Protein AF-A0A4Q4CL15-F1 (afdb_monomer)

Nearest PDB structures (foldseek):
  1h1z-assembly1_B  TM=6.206E-01  e=4.541E-02  Oryza sativa
  1g4e-assembly1_A  TM=6.260E-01  e=4.849E-02  Bacillus subtilis
  4nu7-assembly1_C  TM=6.315E-01  e=6.308E-02  Toxoplasma gondii
  3ovr-assembly1_B  TM=6.169E-01  e=1.807E-01  Homo sapiens
  1g4p-assembly1_A  TM=6.363E-01  e=2.201E-01  Bacillus subtilis

Radius of gyration: 14.12 Å; Cα contacts (8 Å, |Δi|>4): 115; chains: 1; bounding box: 41×23×32 Å

Foldseek 3Di:
DAPQQVVCPHLVNLLVVCVVVVPDADEHHHPDALVRQVSNVVSPHPGYDDDCQLPNPVCVVVVVVVSNVVRVCSNVVNDDD

pLDDT: mean 95.02, std 8.22, range [45.41, 98.56]

Sequence (81 aa):
KIFPASSAGGPAHVKAVRAVFPEVAFCPTGGVDAANAPAYLAAGAAFVGIGGKLVDEARIAAGDKSAILRAAREALGIEQA

Structure (mmCIF, N/CA/C/O backbone):
data_AF-A0A4Q4CL15-F1
#
_entry.id   AF-A0A4Q4CL15-F1
#
loop_
_atom_site.group_PDB
_atom_site.id
_atom_site.type_symbol
_atom_site.label_atom_id
_atom_site.label_alt_id
_atom_site.label_comp_id
_atom_site.label_asym_id
_atom_site.label_entity_id
_atom_site.label_seq_id
_atom_site.pdbx_PDB_ins_code
_atom_site.Cartn_x
_atom_site.Cartn_y
_atom_site.Cartn_z
_atom_site.occupancy
_atom_site.B_iso_or_equiv
_atom_site.auth_seq_id
_atom_site.auth_comp_id
_atom_site.auth_asym_id
_atom_site.auth_atom_id
_atom_site.pdbx_PDB_model_num
ATOM 1 N N . LYS A 1 1 ? 10.186 -2.341 1.524 1.00 96.25 1 LYS A N 1
ATOM 2 C CA . LYS A 1 1 ? 9.198 -1.263 1.808 1.00 96.25 1 LYS A CA 1
ATOM 3 C C . LYS A 1 1 ? 9.621 -0.009 1.053 1.00 96.25 1 LYS A C 1
ATOM 5 O O . LYS A 1 1 ? 10.800 0.303 1.102 1.00 96.25 1 LYS A O 1
ATOM 10 N N . ILE A 1 2 ? 8.702 0.669 0.364 1.00 97.81 2 ILE A N 1
ATOM 11 C CA . ILE A 1 2 ? 8.946 1.959 -0.309 1.00 97.81 2 ILE A CA 1
ATOM 12 C C . ILE A 1 2 ? 8.102 3.006 0.418 1.00 97.81 2 ILE A C 1
ATOM 14 O O . ILE A 1 2 ? 6.880 2.865 0.478 1.00 97.81 2 ILE A O 1
ATOM 18 N N . PHE A 1 3 ? 8.746 4.007 1.019 1.00 97.94 3 PHE A N 1
ATOM 19 C CA . PHE A 1 3 ? 8.079 5.035 1.817 1.00 97.94 3 PHE A CA 1
ATOM 20 C C . PHE A 1 3 ? 8.814 6.383 1.714 1.00 97.94 3 PHE A C 1
ATOM 22 O O . PHE A 1 3 ? 10.034 6.385 1.880 1.00 97.94 3 PHE A O 1
ATOM 29 N N . PRO A 1 4 ? 8.101 7.509 1.506 1.00 97.00 4 PRO A N 1
ATOM 30 C CA . PRO A 1 4 ? 6.674 7.624 1.187 1.00 97.00 4 PRO A CA 1
ATOM 31 C C . PRO A 1 4 ? 6.438 7.331 -0.302 1.00 97.00 4 PRO A C 1
ATOM 33 O O . PRO A 1 4 ? 7.012 7.985 -1.166 1.00 97.00 4 PRO A O 1
ATOM 36 N N . ALA A 1 5 ? 5.595 6.350 -0.619 1.00 98.00 5 ALA A N 1
ATOM 37 C CA . ALA A 1 5 ? 5.421 5.851 -1.983 1.00 98.00 5 ALA A CA 1
ATOM 38 C C . ALA A 1 5 ? 4.966 6.932 -2.974 1.00 98.00 5 ALA A C 1
ATOM 40 O O . ALA A 1 5 ? 5.528 7.034 -4.061 1.00 98.00 5 ALA A O 1
ATOM 41 N N . SER A 1 6 ? 3.995 7.760 -2.584 1.00 96.25 6 SER A N 1
ATOM 42 C CA . SER A 1 6 ? 3.470 8.840 -3.431 1.00 96.25 6 SER A CA 1
ATOM 43 C C . SER A 1 6 ? 4.539 9.870 -3.817 1.00 96.25 6 SER A C 1
ATOM 45 O O . SER A 1 6 ? 4.705 10.155 -5.000 1.00 96.25 6 SER A O 1
ATOM 47 N N . SER A 1 7 ? 5.309 10.382 -2.851 1.00 97.31 7 SER A N 1
ATOM 48 C CA . SER A 1 7 ? 6.349 11.389 -3.108 1.00 97.31 7 SER A CA 1
ATOM 49 C C . SER A 1 7 ? 7.634 10.803 -3.697 1.00 97.31 7 SER A C 1
ATOM 51 O O . SER A 1 7 ? 8.398 11.530 -4.319 1.00 97.31 7 SER A O 1
ATOM 53 N N . ALA A 1 8 ? 7.865 9.495 -3.551 1.00 97.12 8 ALA A N 1
ATOM 54 C CA . ALA A 1 8 ? 8.975 8.786 -4.188 1.00 97.12 8 ALA A CA 1
ATOM 55 C C . ALA A 1 8 ? 8.744 8.494 -5.687 1.00 97.12 8 ALA A C 1
ATOM 57 O O . ALA A 1 8 ? 9.566 7.830 -6.310 1.00 97.12 8 ALA A O 1
ATOM 58 N N . GLY A 1 9 ? 7.638 8.964 -6.277 1.00 97.88 9 GLY A N 1
ATOM 59 C CA . GLY A 1 9 ? 7.312 8.764 -7.696 1.00 97.88 9 GLY A CA 1
ATOM 60 C C . GLY A 1 9 ? 6.227 7.715 -7.962 1.00 97.88 9 GLY A C 1
ATOM 61 O O . GLY A 1 9 ? 5.992 7.345 -9.114 1.00 97.88 9 GLY A O 1
ATOM 62 N N . GLY A 1 10 ? 5.548 7.231 -6.919 1.00 98.44 10 GLY A N 1
ATOM 63 C CA . GLY A 1 10 ? 4.335 6.426 -7.036 1.00 98.44 10 GLY A CA 1
ATOM 64 C C . GLY A 1 10 ? 4.531 5.086 -7.762 1.00 98.44 10 GLY A C 1
ATOM 65 O O . GLY A 1 10 ? 5.607 4.484 -7.693 1.00 98.44 10 GLY A O 1
ATOM 66 N N . PRO A 1 11 ? 3.499 4.588 -8.471 1.00 98.56 11 PRO A N 1
ATOM 67 C CA . PRO A 1 11 ? 3.566 3.317 -9.194 1.00 98.56 11 PRO A CA 1
ATOM 68 C C . PRO A 1 11 ? 4.708 3.240 -10.219 1.00 98.56 11 PRO A C 1
ATOM 70 O O . PRO A 1 11 ? 5.317 2.184 -10.382 1.00 98.56 11 PRO A O 1
ATOM 73 N N . ALA A 1 12 ? 5.052 4.353 -10.877 1.00 98.56 12 ALA A N 1
ATOM 74 C CA . ALA A 1 12 ? 6.155 4.384 -11.839 1.00 98.56 12 ALA A CA 1
ATOM 75 C C . ALA A 1 12 ? 7.500 4.046 -11.175 1.00 98.56 12 ALA A C 1
ATOM 77 O O . ALA A 1 12 ? 8.277 3.257 -11.716 1.00 98.56 12 ALA A O 1
ATOM 78 N N . HIS A 1 13 ? 7.740 4.570 -9.970 1.00 98.44 13 HIS A N 1
ATOM 79 C CA . HIS A 1 13 ? 8.932 4.241 -9.195 1.00 98.44 13 HIS A CA 1
ATOM 80 C C . HIS A 1 13 ? 8.952 2.768 -8.764 1.00 98.44 13 HIS A C 1
ATOM 82 O O . HIS A 1 13 ? 9.976 2.104 -8.903 1.00 98.44 13 HIS A O 1
ATOM 88 N N . VAL A 1 14 ? 7.812 2.219 -8.325 1.00 98.44 14 VAL A N 1
ATOM 89 C CA . VAL A 1 14 ? 7.698 0.787 -7.981 1.00 98.44 14 VAL A CA 1
ATOM 90 C C . VAL A 1 14 ? 8.074 -0.098 -9.168 1.00 98.44 14 VAL A C 1
ATOM 92 O O . VAL A 1 14 ? 8.883 -1.012 -9.017 1.00 98.44 14 VAL A O 1
ATOM 95 N N . LYS A 1 15 ? 7.547 0.209 -10.358 1.00 98.56 15 LYS A N 1
ATOM 96 C CA . LYS A 1 15 ? 7.864 -0.525 -11.588 1.00 98.56 15 LYS A CA 1
ATOM 97 C C . LYS A 1 15 ? 9.359 -0.465 -11.916 1.00 98.56 15 LYS A C 1
ATOM 99 O O . LYS A 1 15 ? 9.939 -1.484 -12.285 1.00 98.56 15 LYS A O 1
ATOM 104 N N . ALA A 1 16 ? 9.979 0.708 -11.765 1.00 98.50 16 ALA A N 1
ATOM 105 C CA . ALA A 1 16 ? 11.403 0.899 -12.022 1.00 98.50 16 ALA A CA 1
ATOM 106 C C . ALA A 1 16 ? 12.280 0.091 -11.052 1.00 98.50 16 ALA A C 1
ATOM 108 O O . ALA A 1 16 ? 13.175 -0.628 -11.487 1.00 98.50 16 ALA A O 1
ATOM 109 N N . VAL A 1 17 ? 11.996 0.143 -9.747 1.00 97.88 17 VAL A N 1
ATOM 110 C CA . VAL A 1 17 ? 12.781 -0.591 -8.740 1.00 97.88 17 VAL A CA 1
AT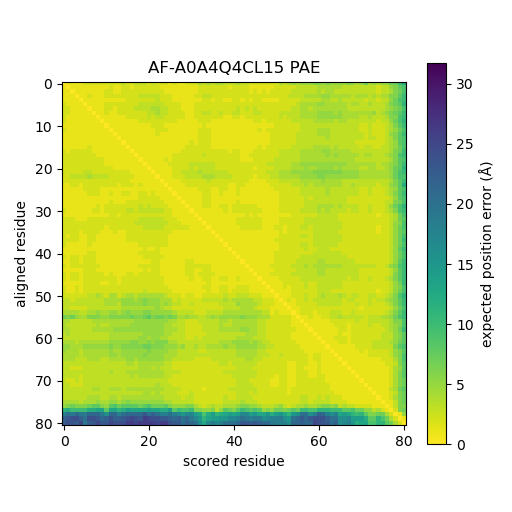OM 111 C C . VAL A 1 17 ? 12.588 -2.105 -8.882 1.00 97.88 17 VAL A C 1
ATOM 113 O O . VAL A 1 17 ? 13.560 -2.852 -8.789 1.00 97.88 17 VAL A O 1
ATOM 116 N N . ARG A 1 18 ? 11.371 -2.571 -9.194 1.00 97.62 18 ARG A N 1
ATOM 117 C CA . ARG A 1 18 ? 11.108 -3.990 -9.485 1.00 97.62 18 ARG A CA 1
ATOM 118 C C . ARG A 1 18 ? 11.917 -4.504 -10.677 1.00 97.62 18 ARG A C 1
ATOM 120 O O . ARG A 1 18 ? 12.334 -5.654 -10.659 1.00 97.62 18 ARG A O 1
ATOM 127 N N . ALA A 1 19 ? 12.147 -3.680 -11.701 1.00 97.75 19 ALA A N 1
AT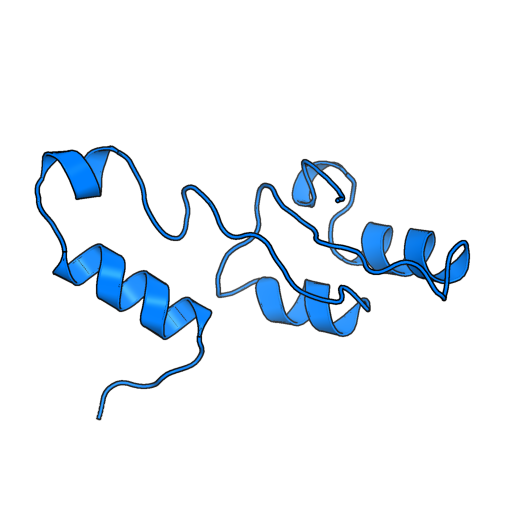OM 128 C CA . ALA A 1 19 ? 12.966 -4.081 -12.845 1.00 97.75 19 ALA A CA 1
ATOM 129 C C . ALA A 1 19 ? 14.434 -4.344 -12.456 1.00 97.75 19 ALA A C 1
ATOM 131 O O . ALA A 1 19 ? 15.076 -5.194 -13.064 1.00 97.75 19 ALA A O 1
ATOM 132 N N . VAL A 1 20 ? 14.949 -3.647 -11.436 1.00 98.19 20 VAL A N 1
ATOM 133 C CA . VAL A 1 20 ? 16.311 -3.842 -10.905 1.00 98.19 20 VAL A CA 1
ATOM 134 C C . VAL A 1 20 ? 16.374 -5.023 -9.930 1.00 98.19 20 VAL A C 1
ATOM 136 O O . VAL A 1 20 ? 17.362 -5.752 -9.910 1.00 98.19 20 VAL A O 1
ATOM 139 N N . PHE A 1 21 ? 15.316 -5.238 -9.143 1.00 97.88 21 PHE A N 1
ATOM 140 C CA . PHE A 1 21 ? 15.245 -6.278 -8.112 1.00 97.88 21 PHE A CA 1
ATOM 141 C C . PHE A 1 21 ? 14.009 -7.178 -8.310 1.00 97.88 21 PHE A C 1
ATOM 143 O O . PHE A 1 21 ? 13.053 -7.084 -7.534 1.00 97.88 21 PHE A O 1
ATOM 150 N N . PRO A 1 22 ? 13.992 -8.050 -9.335 1.00 96.81 22 PRO A N 1
ATOM 151 C CA . PRO A 1 22 ? 12.788 -8.785 -9.738 1.00 96.81 22 PRO A CA 1
ATOM 152 C C . PRO A 1 22 ? 12.279 -9.788 -8.694 1.00 96.81 22 PRO A C 1
ATOM 154 O O . PRO A 1 22 ? 11.089 -10.097 -8.683 1.00 96.81 22 PRO A O 1
ATOM 157 N N . GLU A 1 23 ? 13.155 -10.271 -7.812 1.00 97.75 23 GLU A N 1
ATOM 158 C CA . GLU A 1 23 ? 12.821 -11.251 -6.769 1.00 97.75 23 GLU A CA 1
ATOM 159 C C . GLU A 1 23 ? 12.411 -10.605 -5.435 1.00 97.75 23 GLU A C 1
ATOM 161 O O . GLU A 1 23 ? 11.942 -11.285 -4.523 1.00 97.75 23 GLU A O 1
ATOM 166 N N . VAL A 1 24 ? 12.572 -9.284 -5.293 1.00 98.00 24 VAL A N 1
ATOM 167 C CA . VAL A 1 24 ? 12.269 -8.586 -4.040 1.00 98.00 24 VAL A CA 1
ATOM 168 C C . VAL A 1 24 ? 10.793 -8.201 -3.996 1.00 98.00 24 VAL A C 1
ATOM 170 O O . VAL A 1 24 ? 10.284 -7.475 -4.848 1.00 98.00 24 VAL A O 1
ATOM 173 N N . ALA A 1 25 ? 10.098 -8.633 -2.943 1.00 98.25 25 ALA A N 1
ATOM 174 C CA . ALA A 1 25 ? 8.733 -8.204 -2.676 1.00 98.25 25 ALA A CA 1
ATOM 175 C C . ALA A 1 25 ? 8.702 -6.752 -2.168 1.00 98.25 25 ALA A C 1
ATOM 177 O O . ALA A 1 25 ? 9.259 -6.415 -1.117 1.00 98.25 25 ALA A O 1
ATOM 178 N N . PHE A 1 26 ? 7.994 -5.882 -2.890 1.00 98.38 26 PHE A N 1
ATOM 179 C CA . PHE A 1 26 ? 7.821 -4.485 -2.501 1.00 98.38 26 PHE A CA 1
ATOM 180 C C . PHE A 1 26 ? 6.447 -4.226 -1.887 1.00 98.38 26 PHE A C 1
ATOM 182 O O . PHE A 1 26 ? 5.422 -4.654 -2.411 1.00 98.38 26 PHE A O 1
ATOM 189 N N . CYS A 1 27 ? 6.461 -3.453 -0.798 1.00 98.44 27 CYS A N 1
ATOM 190 C CA . CYS A 1 27 ? 5.287 -2.884 -0.144 1.00 98.44 27 CYS A CA 1
ATOM 191 C C . CYS A 1 27 ? 5.386 -1.351 -0.176 1.00 98.44 27 CYS A C 1
ATOM 193 O O . CYS A 1 27 ? 6.167 -0.779 0.603 1.00 98.44 27 CYS A O 1
ATOM 195 N N . PRO A 1 28 ? 4.687 -0.682 -1.109 1.00 98.56 28 PRO A N 1
ATOM 196 C CA . PRO A 1 28 ? 4.538 0.766 -1.134 1.00 98.56 28 PRO A CA 1
ATOM 197 C C . PRO A 1 28 ? 3.632 1.220 0.012 1.00 98.56 28 PRO A C 1
ATOM 199 O O . PRO A 1 28 ? 2.588 0.627 0.281 1.00 98.56 28 PRO A O 1
ATOM 202 N N . THR A 1 29 ? 4.037 2.269 0.720 1.00 98.56 29 THR A N 1
ATOM 203 C CA . THR A 1 29 ? 3.288 2.854 1.838 1.00 98.56 29 THR A CA 1
ATOM 204 C C . THR A 1 29 ? 3.493 4.366 1.846 1.00 98.56 29 THR A C 1
ATOM 206 O O . THR A 1 29 ? 4.583 4.839 1.540 1.00 98.56 29 THR A O 1
ATOM 209 N N . GLY A 1 30 ? 2.477 5.133 2.242 1.00 97.69 30 GLY A N 1
ATOM 210 C CA . GLY A 1 30 ? 2.534 6.600 2.298 1.00 97.69 30 GLY A CA 1
ATOM 211 C C . GLY A 1 30 ? 1.921 7.251 1.058 1.00 97.69 30 GLY A C 1
ATOM 212 O O . GLY A 1 30 ? 2.520 7.272 -0.018 1.00 97.69 30 GLY A O 1
ATOM 213 N N . GLY A 1 31 ? 0.708 7.786 1.224 1.00 96.75 31 GLY A N 1
ATOM 214 C CA . GLY A 1 31 ? -0.121 8.299 0.126 1.00 96.75 31 GLY A CA 1
ATOM 215 C C . GLY A 1 31 ? -0.807 7.210 -0.707 1.00 96.75 31 GLY A C 1
ATOM 216 O O . GLY A 1 31 ? -1.176 7.468 -1.847 1.00 96.75 31 GLY A O 1
ATOM 217 N N . VAL A 1 32 ? -0.960 6.000 -0.157 1.00 97.44 32 VAL A N 1
ATOM 218 C CA . VAL A 1 32 ? -1.745 4.914 -0.765 1.00 97.44 32 VAL A CA 1
ATOM 219 C C . VAL A 1 32 ? -3.150 4.893 -0.156 1.00 97.44 32 VAL A C 1
ATOM 221 O O . VAL A 1 32 ? -3.285 5.063 1.059 1.00 97.44 32 VAL A O 1
ATOM 224 N N . ASP A 1 33 ? -4.170 4.681 -0.984 1.00 96.31 33 ASP A N 1
ATOM 225 C CA . ASP A 1 33 ? -5.579 4.513 -0.612 1.00 96.31 33 ASP A CA 1
ATOM 226 C C . ASP A 1 33 ? -6.273 3.472 -1.510 1.00 96.31 33 ASP A C 1
ATOM 228 O O . ASP A 1 33 ? -5.650 2.895 -2.401 1.00 96.31 33 ASP A O 1
ATOM 232 N N . ALA A 1 34 ? -7.559 3.207 -1.260 1.00 94.88 34 ALA A N 1
ATOM 233 C CA . ALA A 1 34 ? -8.335 2.227 -2.020 1.00 94.88 34 ALA A CA 1
ATOM 234 C C . ALA A 1 34 ? -8.396 2.545 -3.525 1.00 94.88 34 ALA A C 1
ATOM 236 O O . ALA A 1 34 ? -8.341 1.636 -4.350 1.00 94.88 34 ALA A O 1
ATOM 237 N N . ALA A 1 35 ? -8.454 3.829 -3.892 1.00 95.31 35 ALA A N 1
ATOM 238 C CA . ALA A 1 35 ? -8.574 4.248 -5.283 1.00 95.31 35 ALA A CA 1
ATOM 239 C C . ALA A 1 35 ? -7.269 4.036 -6.066 1.00 95.31 35 ALA A C 1
ATOM 241 O O . ALA A 1 35 ? -7.303 3.678 -7.242 1.00 95.31 35 ALA A O 1
ATOM 242 N N . ASN A 1 36 ? -6.112 4.243 -5.430 1.00 96.38 36 ASN A N 1
ATOM 243 C CA . ASN A 1 36 ? -4.814 4.140 -6.100 1.00 96.38 36 ASN A CA 1
ATOM 244 C C . ASN A 1 36 ? -4.073 2.811 -5.864 1.00 96.38 36 ASN A C 1
ATOM 246 O O . ASN A 1 36 ? -3.126 2.510 -6.597 1.00 96.38 36 ASN A O 1
ATOM 250 N N . ALA A 1 37 ? -4.509 1.989 -4.905 1.00 97.06 37 ALA A N 1
ATOM 251 C CA . ALA A 1 37 ? -3.932 0.674 -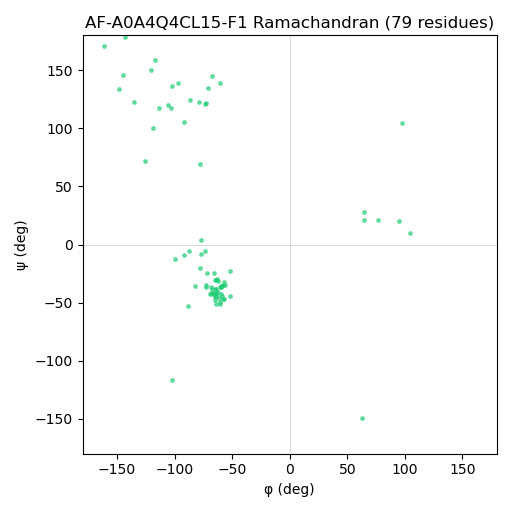4.631 1.00 97.06 37 ALA A CA 1
ATOM 252 C C . ALA A 1 37 ? -3.819 -0.229 -5.882 1.00 97.06 37 ALA A C 1
ATOM 254 O O . ALA A 1 37 ? -2.733 -0.786 -6.087 1.00 97.06 37 ALA A O 1
ATOM 255 N N . PRO A 1 38 ? -4.831 -0.328 -6.776 1.00 97.31 38 PRO A N 1
ATOM 256 C CA . PRO A 1 38 ? -4.725 -1.142 -7.990 1.00 97.31 38 PRO A CA 1
ATOM 257 C C . PRO A 1 38 ? -3.553 -0.750 -8.899 1.00 97.31 38 PRO A C 1
ATOM 259 O O . PRO A 1 38 ? -2.904 -1.619 -9.479 1.00 97.31 38 PRO A O 1
ATOM 262 N N . ALA A 1 39 ? -3.218 0.543 -8.984 1.00 98.19 39 ALA A N 1
ATOM 263 C CA . ALA A 1 39 ? -2.103 1.015 -9.805 1.00 98.19 39 ALA A CA 1
ATOM 264 C C . ALA A 1 39 ? -0.740 0.558 -9.254 1.00 98.19 39 ALA A C 1
ATOM 266 O O . ALA A 1 39 ? 0.156 0.211 -10.024 1.00 98.19 39 ALA A O 1
ATOM 267 N N . TYR A 1 40 ? -0.580 0.509 -7.928 1.00 98.44 40 TYR A N 1
ATOM 268 C CA . TYR A 1 40 ? 0.634 -0.014 -7.294 1.00 98.44 40 TYR A CA 1
ATOM 269 C C . TYR A 1 40 ? 0.788 -1.523 -7.498 1.00 98.44 40 TYR A C 1
ATOM 271 O O . TYR A 1 40 ? 1.891 -1.990 -7.789 1.00 98.44 40 TYR A O 1
ATOM 279 N N . LEU A 1 41 ? -0.308 -2.279 -7.384 1.00 98.00 41 LEU A N 1
ATOM 280 C CA . LEU A 1 41 ? -0.311 -3.721 -7.641 1.00 98.00 41 LEU A CA 1
ATOM 281 C C . LEU A 1 41 ? 0.023 -4.018 -9.111 1.00 98.00 4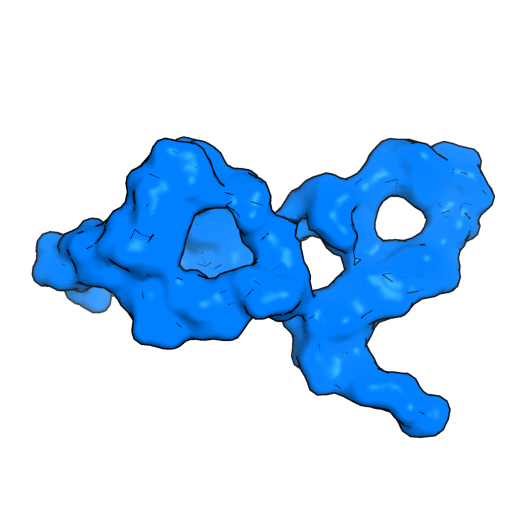1 LEU A C 1
ATOM 283 O O . LEU A 1 41 ? 0.894 -4.838 -9.389 1.00 98.00 41 LEU A O 1
ATOM 287 N N . ALA A 1 42 ? -0.566 -3.275 -10.055 1.00 98.31 42 ALA A N 1
ATOM 288 C CA . ALA A 1 42 ? -0.253 -3.388 -11.482 1.00 98.31 42 ALA A CA 1
ATOM 289 C C . ALA A 1 42 ? 1.208 -3.022 -11.815 1.00 98.31 42 ALA A C 1
ATOM 291 O O . ALA A 1 42 ? 1.794 -3.571 -12.748 1.00 98.31 42 ALA A O 1
ATOM 292 N N . ALA A 1 43 ? 1.831 -2.132 -11.035 1.00 98.25 43 ALA A N 1
ATOM 293 C CA . ALA A 1 43 ? 3.258 -1.821 -11.141 1.00 98.25 43 ALA A CA 1
ATOM 294 C C . ALA A 1 43 ? 4.179 -2.929 -10.590 1.00 98.25 43 ALA A C 1
ATOM 296 O O . ALA A 1 43 ? 5.400 -2.850 -10.747 1.00 98.25 43 ALA A O 1
ATOM 297 N N 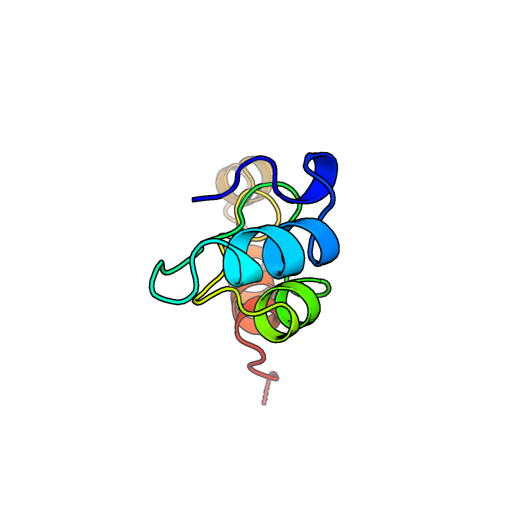. GLY A 1 44 ? 3.610 -3.973 -9.982 1.00 97.81 44 GLY A N 1
ATOM 298 C CA . GLY A 1 44 ? 4.325 -5.134 -9.464 1.00 97.81 44 GLY A CA 1
ATOM 299 C C . GLY A 1 44 ? 4.670 -5.053 -7.978 1.00 97.81 44 GLY A C 1
ATOM 300 O O . GLY A 1 44 ? 5.561 -5.770 -7.525 1.00 97.81 44 GLY A O 1
ATOM 301 N N . ALA A 1 45 ? 3.986 -4.201 -7.208 1.00 98.38 45 ALA A N 1
ATOM 302 C CA . ALA A 1 45 ? 3.988 -4.338 -5.756 1.00 98.38 45 ALA A CA 1
ATOM 303 C C . ALA A 1 45 ? 3.395 -5.697 -5.357 1.00 98.38 45 ALA A C 1
ATOM 305 O O . ALA A 1 45 ? 2.385 -6.120 -5.913 1.00 98.38 45 ALA A O 1
ATOM 306 N N . ALA A 1 46 ? 3.992 -6.356 -4.364 1.00 98.19 46 ALA A N 1
ATOM 307 C CA . ALA A 1 46 ? 3.468 -7.618 -3.843 1.00 98.19 46 ALA A CA 1
ATOM 308 C C . ALA A 1 46 ? 2.196 -7.396 -3.006 1.00 98.19 46 ALA A C 1
ATOM 310 O O . ALA A 1 46 ? 1.291 -8.221 -2.994 1.00 98.19 46 ALA A O 1
ATOM 311 N N . PHE A 1 47 ? 2.150 -6.272 -2.292 1.00 97.62 47 PHE A N 1
ATOM 312 C CA . PHE A 1 47 ? 1.019 -5.797 -1.502 1.00 97.62 47 PHE A CA 1
ATOM 313 C C . PHE A 1 47 ? 1.200 -4.299 -1.237 1.00 97.62 47 PHE A C 1
ATOM 315 O O . PHE A 1 47 ? 2.265 -3.742 -1.507 1.00 97.62 47 PHE A O 1
ATOM 322 N N . VAL A 1 48 ? 0.180 -3.633 -0.697 1.00 98.00 48 VAL A N 1
ATOM 323 C CA . VAL A 1 48 ? 0.245 -2.209 -0.340 1.00 98.00 48 VAL A CA 1
ATOM 324 C C . VAL A 1 48 ? -0.017 -1.980 1.144 1.00 98.00 48 VAL A C 1
ATOM 326 O O . VAL A 1 48 ? -0.754 -2.730 1.779 1.00 98.00 48 VAL A O 1
ATOM 329 N N . GLY A 1 49 ? 0.575 -0.922 1.698 1.00 97.50 49 GLY A N 1
ATOM 330 C CA . GLY A 1 49 ? 0.267 -0.435 3.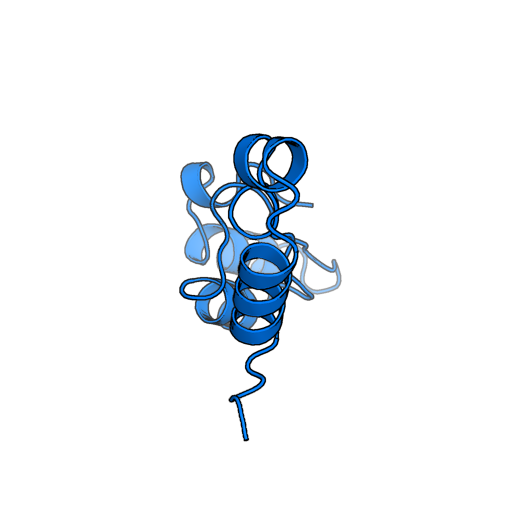040 1.00 97.50 49 GLY A CA 1
ATOM 331 C C . GLY A 1 49 ? -0.611 0.813 2.985 1.00 97.50 49 GLY A C 1
ATOM 332 O O . GLY A 1 49 ? -0.160 1.856 2.504 1.00 97.50 49 GLY A O 1
ATOM 333 N N . ILE A 1 50 ? -1.829 0.727 3.528 1.00 96.88 50 ILE A N 1
ATOM 334 C CA . ILE A 1 50 ? -2.757 1.857 3.678 1.00 96.88 50 ILE A CA 1
ATOM 335 C C . ILE A 1 50 ? -2.795 2.266 5.155 1.00 96.88 50 ILE A C 1
ATOM 337 O O . ILE A 1 50 ? -3.101 1.454 6.022 1.00 96.88 50 ILE A O 1
ATOM 341 N N . GLY A 1 51 ? -2.433 3.521 5.435 1.00 94.81 51 GLY A N 1
ATOM 342 C CA . GLY A 1 51 ? -2.371 4.086 6.790 1.00 94.81 51 GLY A CA 1
ATOM 343 C C . GLY A 1 51 ? -3.577 4.971 7.099 1.00 94.81 51 GLY A C 1
ATOM 344 O O . GLY A 1 51 ? -4.709 4.507 7.060 1.00 94.81 51 GLY A O 1
ATOM 345 N N . GLY A 1 52 ? -3.335 6.268 7.326 1.00 94.12 52 GLY A N 1
ATOM 346 C CA . GLY A 1 52 ? -4.356 7.257 7.716 1.00 94.12 52 GLY A CA 1
ATOM 347 C C . GLY A 1 52 ? -5.608 7.328 6.829 1.00 94.12 52 GLY A C 1
ATOM 348 O O . GLY A 1 52 ? -6.662 7.751 7.277 1.00 94.12 52 GLY A O 1
ATOM 349 N N . LYS A 1 53 ? -5.520 6.888 5.568 1.00 91.88 53 LYS A N 1
ATOM 350 C CA . LYS A 1 53 ? -6.674 6.800 4.658 1.00 91.88 53 LYS A CA 1
ATOM 351 C C . LYS A 1 53 ? -7.649 5.670 5.023 1.00 91.88 53 LYS A C 1
ATOM 353 O O . LYS A 1 53 ? -8.825 5.764 4.689 1.00 91.88 53 LYS A O 1
ATOM 358 N N . LEU A 1 54 ? -7.169 4.639 5.719 1.00 94.69 54 LEU A N 1
ATOM 359 C CA . LEU A 1 54 ? -7.964 3.531 6.246 1.00 9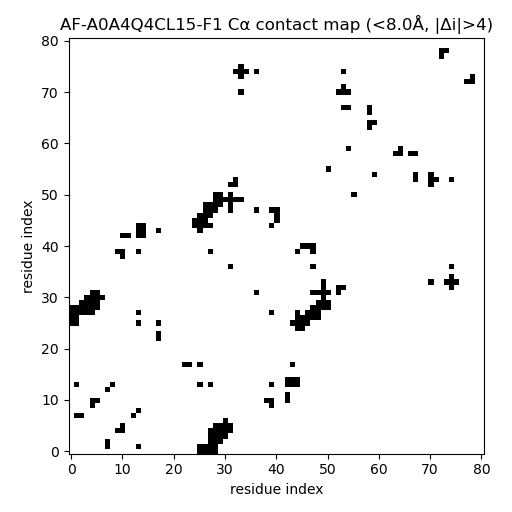4.69 54 LEU A CA 1
ATOM 360 C C . LEU A 1 54 ? -8.493 3.853 7.651 1.00 94.69 54 LEU A C 1
ATOM 362 O O . LEU A 1 54 ? -9.697 3.780 7.893 1.00 94.69 54 LEU A O 1
ATOM 366 N N . VAL A 1 55 ? -7.598 4.247 8.562 1.00 95.50 55 VAL A N 1
ATOM 367 C CA . VAL A 1 55 ? -7.926 4.586 9.954 1.00 95.50 55 VAL A CA 1
ATOM 368 C C . VAL A 1 55 ? -7.212 5.873 10.345 1.00 95.50 55 VAL A C 1
ATOM 370 O O . VAL A 1 55 ? -5.986 5.927 10.285 1.00 95.50 55 VAL A O 1
ATOM 373 N N . ASP A 1 56 ? -7.966 6.883 10.774 1.00 93.94 56 ASP A N 1
ATOM 374 C CA . ASP A 1 56 ? -7.431 8.143 11.295 1.00 93.94 56 ASP A CA 1
ATOM 375 C C . ASP A 1 56 ? -7.815 8.357 12.768 1.00 93.94 56 ASP A C 1
ATOM 377 O O . ASP A 1 56 ? -8.768 7.764 13.283 1.00 93.94 56 ASP A O 1
ATOM 381 N N . GLU A 1 57 ? -7.043 9.203 13.454 1.00 95.75 57 GLU A N 1
ATOM 382 C CA . GLU A 1 57 ? -7.209 9.492 14.882 1.00 95.75 57 GLU A CA 1
ATOM 383 C C . GLU A 1 57 ? -8.568 10.124 15.203 1.00 95.75 57 GLU A C 1
ATOM 385 O O . GLU A 1 57 ? -9.127 9.852 16.264 1.00 95.75 57 GLU A O 1
ATOM 390 N N . ALA A 1 58 ? -9.141 10.910 14.285 1.00 96.19 58 ALA A N 1
ATOM 391 C CA . ALA A 1 58 ? -10.432 11.557 14.496 1.00 96.19 58 ALA A CA 1
ATOM 392 C C . ALA A 1 58 ? -11.573 10.529 14.521 1.00 96.19 58 ALA A C 1
ATOM 394 O O . ALA A 1 58 ? -12.428 10.578 15.404 1.00 96.19 58 ALA A O 1
ATOM 395 N N . ARG A 1 59 ? -11.559 9.547 13.611 1.00 95.44 59 ARG A N 1
ATOM 396 C CA . ARG A 1 59 ? -12.519 8.430 13.592 1.00 95.44 59 ARG A CA 1
ATOM 397 C C . ARG A 1 59 ? -12.388 7.545 14.824 1.00 95.44 59 ARG A C 1
ATOM 399 O O . ARG A 1 59 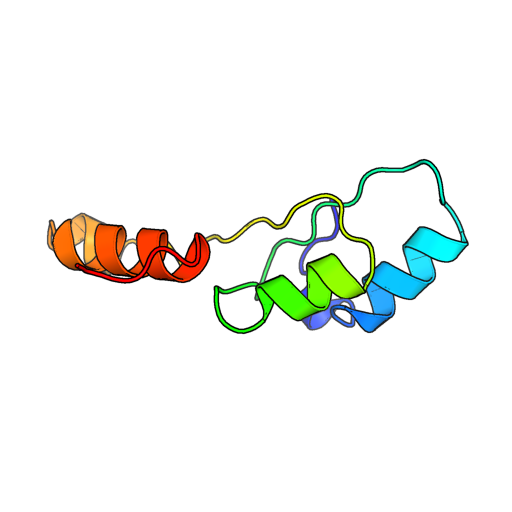? -13.403 7.093 15.351 1.00 95.44 59 ARG A O 1
ATOM 406 N N . ILE A 1 60 ? -11.160 7.310 15.293 1.00 96.94 60 ILE A N 1
ATOM 407 C CA . ILE A 1 60 ? -10.921 6.573 16.540 1.00 96.94 60 ILE A CA 1
ATOM 408 C C . ILE A 1 60 ? -11.497 7.352 17.727 1.00 96.94 60 ILE A C 1
ATOM 410 O O . ILE A 1 60 ? -12.276 6.788 18.494 1.00 96.94 60 ILE A O 1
ATOM 414 N N . ALA A 1 61 ? -11.162 8.638 17.859 1.00 98.00 61 ALA A N 1
ATOM 415 C CA . ALA A 1 61 ? -11.630 9.489 18.952 1.00 98.00 61 ALA A CA 1
ATOM 416 C C . ALA A 1 61 ? -13.162 9.627 18.975 1.00 98.00 61 ALA A C 1
ATOM 418 O O . ALA A 1 61 ? -13.765 9.631 20.045 1.00 98.00 61 ALA A O 1
ATOM 419 N N 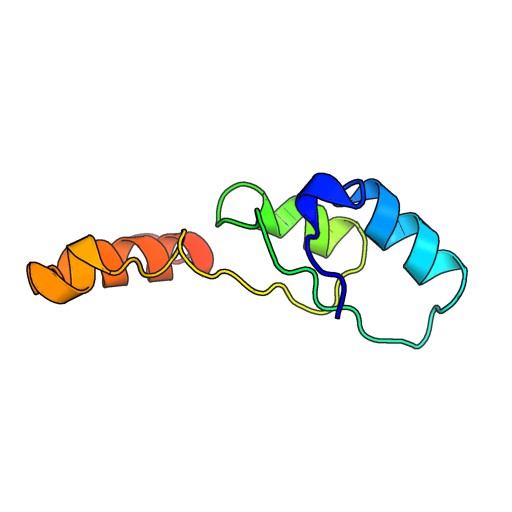. ALA A 1 62 ? -13.798 9.676 17.802 1.00 97.38 62 ALA A N 1
ATOM 420 C CA . ALA A 1 62 ? -15.252 9.708 17.659 1.00 97.38 62 ALA A CA 1
ATOM 421 C C . ALA A 1 62 ? -15.932 8.339 17.868 1.00 97.38 62 ALA A C 1
ATOM 423 O O . ALA A 1 62 ? -17.160 8.264 17.886 1.00 97.38 62 ALA A O 1
ATOM 424 N N . GLY A 1 63 ? -15.172 7.244 17.983 1.00 97.31 63 GLY A N 1
ATOM 425 C CA . GLY A 1 63 ? -15.724 5.890 18.044 1.00 97.31 63 GLY A CA 1
ATOM 426 C C . GLY A 1 63 ? -16.445 5.452 16.761 1.00 97.31 63 GLY A C 1
ATOM 427 O O . GLY A 1 63 ? -17.250 4.518 16.807 1.00 97.31 63 GLY A O 1
ATOM 428 N N . ASP A 1 64 ? -16.167 6.089 15.616 1.00 97.31 64 ASP A N 1
ATOM 429 C CA . ASP A 1 64 ? -16.843 5.843 14.335 1.00 97.31 64 ASP A CA 1
ATOM 430 C C . ASP A 1 64 ? -16.321 4.565 13.656 1.00 97.31 64 ASP A C 1
ATOM 432 O O . ASP A 1 64 ? -15.659 4.560 12.611 1.00 97.31 64 ASP A O 1
ATOM 436 N N . LYS A 1 65 ? -16.649 3.429 14.276 1.00 95.94 65 LYS A N 1
ATOM 437 C CA . LYS A 1 65 ? -16.361 2.090 13.749 1.00 95.94 65 LYS A CA 1
ATOM 438 C C . LYS A 1 65 ? -16.976 1.889 12.368 1.00 95.94 65 LYS A C 1
ATOM 440 O O . LYS A 1 65 ? -16.407 1.174 11.548 1.00 95.94 65 LYS A O 1
ATOM 445 N N . SER A 1 66 ? -18.122 2.515 12.099 1.00 96.12 66 SER A N 1
ATOM 446 C CA . SER A 1 66 ? -18.806 2.386 10.818 1.00 96.12 66 SER A CA 1
ATOM 447 C C . SER A 1 66 ? -17.972 2.976 9.682 1.00 96.12 66 SER A C 1
ATOM 449 O O . SER A 1 66 ? -17.851 2.338 8.639 1.00 96.12 66 SER A O 1
ATOM 451 N N . ALA A 1 67 ? -17.383 4.161 9.860 1.00 94.75 67 ALA A N 1
ATOM 452 C CA . ALA A 1 67 ? -16.507 4.759 8.855 1.00 94.75 67 ALA A CA 1
ATOM 453 C C . ALA A 1 67 ? -15.239 3.937 8.619 1.00 94.75 67 ALA A C 1
ATOM 455 O O . ALA A 1 67 ? -14.863 3.725 7.468 1.00 94.75 67 ALA A O 1
ATOM 456 N N . ILE A 1 68 ? -14.619 3.429 9.686 1.00 95.69 68 ILE A N 1
ATOM 457 C CA . ILE A 1 68 ? -13.430 2.571 9.585 1.00 95.69 68 ILE A CA 1
ATOM 458 C C . ILE A 1 68 ? -13.752 1.285 8.810 1.00 95.69 68 ILE A C 1
ATOM 460 O O . ILE A 1 68 ? -13.020 0.909 7.896 1.00 95.69 68 ILE A O 1
ATOM 464 N N . LEU A 1 69 ? -14.878 0.634 9.120 1.00 95.44 69 LEU A N 1
ATOM 465 C CA . LEU A 1 69 ? -15.315 -0.574 8.417 1.00 95.44 69 LEU A CA 1
ATOM 466 C C . LEU A 1 69 ? -15.657 -0.305 6.948 1.00 95.44 69 LEU A C 1
ATOM 468 O O . LEU A 1 69 ? -15.345 -1.140 6.103 1.00 95.44 69 LEU A O 1
ATOM 472 N N . ARG A 1 70 ? -16.271 0.842 6.624 1.00 94.31 70 ARG A N 1
ATOM 473 C CA . ARG A 1 70 ? -16.500 1.240 5.224 1.00 94.31 70 ARG A CA 1
ATOM 474 C C . ARG A 1 70 ? -15.179 1.390 4.470 1.00 94.31 70 ARG A C 1
ATOM 476 O O . ARG A 1 70 ? -15.010 0.734 3.450 1.00 94.31 70 ARG A O 1
ATOM 483 N N . ALA A 1 71 ? -14.222 2.142 5.017 1.00 93.94 71 ALA A N 1
ATOM 484 C CA . ALA A 1 71 ? -12.907 2.322 4.398 1.00 93.94 71 ALA A CA 1
ATOM 485 C C . ALA A 1 71 ? -12.155 0.988 4.214 1.00 93.94 71 ALA A C 1
ATOM 487 O O . ALA A 1 71 ? -11.492 0.781 3.200 1.00 93.94 71 ALA A O 1
ATOM 488 N N . ALA A 1 72 ? -12.281 0.055 5.166 1.00 94.75 72 ALA A N 1
ATOM 489 C CA . ALA A 1 72 ? -11.700 -1.281 5.048 1.00 94.75 72 ALA A CA 1
ATOM 490 C C . ALA A 1 72 ? -12.344 -2.113 3.934 1.00 94.75 72 ALA A C 1
ATOM 492 O O . ALA A 1 72 ? -11.632 -2.762 3.174 1.00 94.75 72 ALA A O 1
ATOM 493 N N . ARG A 1 73 ? -13.675 -2.079 3.805 1.00 94.25 73 ARG A N 1
ATOM 494 C CA . ARG A 1 73 ? -14.385 -2.770 2.717 1.00 94.25 73 ARG A CA 1
ATOM 495 C C . ARG A 1 73 ? -14.017 -2.203 1.352 1.00 94.25 73 ARG A C 1
ATOM 497 O O . ARG A 1 73 ? -13.724 -2.981 0.452 1.00 94.25 73 ARG A O 1
ATOM 504 N N . GLU A 1 74 ? -13.951 -0.877 1.232 1.00 92.50 74 GLU A N 1
ATOM 505 C CA . GLU A 1 74 ? -13.488 -0.196 0.017 1.00 92.50 74 GLU A CA 1
ATOM 506 C C . GLU A 1 74 ? -12.065 -0.632 -0.357 1.00 92.50 74 GLU A C 1
ATOM 508 O O . GLU A 1 74 ? -11.816 -1.013 -1.497 1.00 92.50 74 GLU A O 1
ATOM 513 N N . ALA A 1 75 ? -11.141 -0.658 0.608 1.00 93.19 75 ALA A N 1
ATOM 514 C CA . ALA A 1 75 ? -9.765 -1.100 0.380 1.00 93.19 75 ALA A CA 1
ATOM 515 C C . ALA A 1 75 ? -9.650 -2.581 -0.024 1.00 93.19 75 ALA A C 1
ATOM 517 O O . ALA A 1 75 ? -8.723 -2.946 -0.745 1.00 93.19 75 ALA A O 1
ATOM 518 N N . LEU A 1 76 ? -10.571 -3.429 0.443 1.00 92.06 76 LEU A N 1
ATOM 519 C CA . LEU A 1 76 ? -10.628 -4.853 0.106 1.00 92.06 76 LEU A CA 1
ATOM 520 C C . LEU A 1 76 ? -11.440 -5.145 -1.168 1.00 92.06 76 LEU A C 1
ATOM 522 O O . LEU A 1 76 ? -11.476 -6.297 -1.594 1.00 92.06 76 LEU A O 1
ATOM 526 N N . GLY A 1 77 ? -12.096 -4.144 -1.766 1.00 88.12 77 GLY A N 1
ATOM 527 C CA . GLY A 1 77 ? -12.991 -4.343 -2.909 1.00 88.12 77 GLY A CA 1
ATOM 528 C C . GLY A 1 77 ? -14.230 -5.187 -2.581 1.00 88.12 77 GLY A C 1
ATOM 529 O O . GLY A 1 77 ? -14.742 -5.886 -3.449 1.00 88.12 77 GLY A O 1
ATOM 530 N N . ILE A 1 78 ? -14.693 -5.167 -1.327 1.00 84.69 78 ILE A N 1
ATOM 531 C CA . ILE A 1 78 ? -15.893 -5.892 -0.889 1.00 84.69 78 ILE A CA 1
ATOM 532 C C . ILE A 1 78 ? -17.090 -4.945 -1.021 1.00 84.69 78 ILE A C 1
ATOM 534 O O . ILE A 1 78 ? -17.243 -4.025 -0.213 1.00 84.69 78 ILE A O 1
ATOM 538 N N . GLU A 1 79 ? -17.936 -5.157 -2.031 1.00 68.00 79 GLU A N 1
ATOM 539 C CA . GLU A 1 79 ? -19.195 -4.415 -2.187 1.00 68.00 79 GLU A CA 1
ATOM 540 C C . GLU A 1 79 ? -20.189 -4.772 -1.065 1.00 68.00 79 GLU A C 1
ATOM 542 O O . GLU A 1 79 ? -20.214 -5.899 -0.563 1.00 68.00 79 GLU A O 1
ATOM 547 N N . GLN A 1 80 ? -20.983 -3.791 -0.619 1.00 54.06 80 GLN A N 1
ATOM 548 C CA . GLN A 1 80 ? -22.051 -4.023 0.360 1.00 54.06 80 GLN A CA 1
ATOM 549 C C . GLN A 1 80 ? -23.197 -4.771 -0.335 1.00 54.06 80 GLN A C 1
ATOM 551 O O . GLN A 1 80 ? -23.725 -4.269 -1.325 1.00 54.06 80 GLN A O 1
ATOM 556 N N . ALA A 1 81 ? -23.546 -5.954 0.179 1.00 45.41 81 ALA A N 1
ATOM 557 C CA . ALA A 1 81 ? -24.798 -6.637 -0.150 1.00 45.41 81 ALA A CA 1
ATOM 558 C C . ALA A 1 81 ? -26.008 -5.867 0.398 1.00 45.41 81 ALA A C 1
ATOM 560 O O . ALA A 1 81 ? -25.865 -5.257 1.486 1.00 45.41 81 ALA A O 1
#

Mean predicted aligned error: 3.13 Å

Secondary structure (DSSP, 8-state):
-BTTTTTTTHHHHHHHHHHH-TTSPP-BBSS--TTTHHHHHHTT-S--B--TTT--HHHHHTT-HHHHHHHHHHHHT----

Solvent-accessible surface area (backbone atoms only — not comparable to full-atom values): 4553 Å² total; per-residue (Å²): 108,41,77,48,21,48,85,64,51,34,39,64,38,47,34,54,52,36,73,78,39,76,87,60,75,35,33,42,24,44,86,39,41,57,88,54,42,62,54,35,44,74,30,62,31,73,48,74,40,64,51,66,72,40,58,42,71,66,44,59,75,68,62,40,58,67,60,38,52,50,37,48,28,55,56,69,70,53,79,84,130